Protein AF-A0A134ANZ3-F1 (afdb_monomer_lite)

Foldseek 3Di:
DVVVVVVVVVVVVVVVVVVVLQVQLVVVDDPPPADSVRSSVVSVVVVVVCCVVCVVVVVVVVVVVVVVVVVVVVVVVVVVPDPPDPVVVVPPPDDD

Organism: NCBI:txid157687

Secondary structure (DSSP, 8-state):
-HHHHHHHHHHHHHHHHHHHHHHHHHHH--TTTS-HHHHHHHHHHHHHHHHHHHHHHHHHHHHHHHHHHHHHHHHHHHHHS---STTTTTTSS---

Structure (mmCIF, N/CA/C/O backbone):
data_AF-A0A134ANZ3-F1
#
_entry.id   AF-A0A134ANZ3-F1
#
loop_
_atom_site.group_PDB
_atom_site.id
_atom_site.type_symbol
_atom_site.label_atom_id
_atom_site.label_alt_id
_atom_site.label_comp_id
_atom_site.label_asym_id
_atom_site.label_entity_id
_atom_site.label_seq_id
_atom_site.pdbx_PDB_ins_code
_atom_site.Cartn_x
_atom_site.Cartn_y
_atom_site.Cartn_z
_atom_site.occupancy
_atom_site.B_iso_or_equiv
_atom_site.auth_seq_id
_atom_site.auth_comp_id
_atom_site.auth_asym_id
_atom_site.auth_atom_id
_atom_site.pdbx_PDB_model_num
ATOM 1 N N . GLU A 1 1 ? 16.949 24.027 1.289 1.00 58.81 1 GLU A N 1
ATOM 2 C CA . GLU A 1 1 ? 16.337 23.571 0.022 1.00 58.81 1 GLU A CA 1
ATOM 3 C C . GLU A 1 1 ? 16.222 22.056 -0.064 1.00 58.81 1 GLU A C 1
ATOM 5 O O . GLU A 1 1 ? 15.285 21.577 0.546 1.00 58.81 1 GLU A O 1
ATOM 10 N N . ILE A 1 2 ? 17.156 21.278 -0.631 1.00 55.81 2 ILE A N 1
ATOM 11 C CA . ILE A 1 2 ? 16.940 19.826 -0.890 1.00 55.81 2 ILE A CA 1
ATOM 12 C C . ILE A 1 2 ? 16.497 19.025 0.357 1.00 55.81 2 ILE A C 1
ATOM 14 O O . ILE A 1 2 ? 15.598 18.199 0.284 1.00 55.81 2 ILE A O 1
ATOM 18 N N . ILE A 1 3 ? 17.083 19.280 1.533 1.00 59.69 3 ILE A N 1
ATOM 19 C CA . ILE A 1 3 ? 16.724 18.561 2.776 1.00 59.69 3 ILE A CA 1
ATOM 20 C C . ILE A 1 3 ? 15.360 19.002 3.340 1.00 59.69 3 ILE A C 1
ATOM 22 O O . ILE A 1 3 ? 14.694 18.220 4.015 1.00 59.69 3 ILE A O 1
ATOM 26 N N . GLU A 1 4 ? 14.954 20.251 3.116 1.00 62.78 4 GLU A N 1
ATOM 27 C CA . GLU A 1 4 ? 13.647 20.760 3.558 1.00 62.78 4 GLU A CA 1
ATOM 28 C C . GLU A 1 4 ? 12.539 20.328 2.603 1.00 62.78 4 GLU A C 1
ATOM 30 O O . GLU A 1 4 ? 11.511 19.850 3.067 1.00 62.78 4 GLU A O 1
ATOM 35 N N . GLU A 1 5 ? 12.802 20.377 1.300 1.00 59.75 5 GLU A N 1
ATOM 36 C CA . GLU A 1 5 ? 11.911 19.892 0.246 1.00 59.75 5 GLU A CA 1
ATOM 37 C C . GLU A 1 5 ? 11.641 18.389 0.421 1.00 59.75 5 GLU A C 1
ATOM 39 O O . GLU A 1 5 ? 10.494 17.973 0.530 1.00 59.75 5 GLU A O 1
ATOM 44 N N . MET A 1 6 ? 12.678 17.579 0.676 1.00 64.00 6 MET A N 1
ATOM 45 C CA . MET A 1 6 ? 12.505 16.156 1.007 1.00 64.00 6 MET A CA 1
ATOM 46 C C . MET A 1 6 ? 11.674 15.916 2.282 1.00 64.00 6 MET A C 1
ATOM 48 O O . MET A 1 6 ? 10.997 14.889 2.397 1.00 64.00 6 MET A O 1
ATOM 52 N N . LYS A 1 7 ? 11.728 16.820 3.271 1.00 74.38 7 LYS A N 1
ATOM 53 C CA . LYS A 1 7 ? 10.897 16.723 4.486 1.00 74.38 7 LYS A CA 1
ATOM 54 C C . LYS A 1 7 ? 9.443 17.076 4.194 1.00 74.38 7 LYS A C 1
ATOM 56 O O . LYS A 1 7 ? 8.555 16.461 4.786 1.00 74.38 7 LYS A O 1
ATOM 61 N N . GLU A 1 8 ? 9.211 18.046 3.320 1.00 76.38 8 GLU A N 1
ATOM 62 C CA . GLU A 1 8 ? 7.882 18.465 2.892 1.00 76.38 8 GLU A CA 1
ATOM 63 C C . GLU A 1 8 ? 7.223 17.387 2.024 1.00 76.38 8 GLU A C 1
ATOM 65 O O . GLU A 1 8 ? 6.142 16.922 2.382 1.00 76.38 8 GLU A O 1
ATOM 70 N N . ASP A 1 9 ? 7.944 16.846 1.038 1.00 75.81 9 ASP A N 1
ATOM 71 C CA . ASP A 1 9 ? 7.518 15.706 0.216 1.00 75.81 9 ASP A CA 1
ATOM 72 C C . ASP A 1 9 ? 7.158 14.490 1.076 1.00 75.81 9 ASP A C 1
ATOM 74 O O . ASP A 1 9 ? 6.119 13.851 0.899 1.00 75.81 9 ASP A O 1
ATOM 78 N N . THR A 1 10 ? 7.998 14.173 2.069 1.00 80.19 10 THR A N 1
ATOM 79 C CA . THR A 1 10 ? 7.734 13.060 2.993 1.00 80.19 10 THR A CA 1
ATOM 80 C C . THR A 1 10 ? 6.468 13.311 3.809 1.00 80.19 10 THR A C 1
ATOM 82 O O . THR A 1 10 ? 5.682 12.391 4.048 1.00 80.19 10 THR A O 1
ATOM 85 N N . ARG A 1 11 ? 6.250 14.553 4.251 1.00 82.81 11 ARG A N 1
ATOM 86 C CA . ARG A 1 11 ? 5.074 14.932 5.037 1.00 82.81 11 ARG A CA 1
ATOM 87 C C . ARG A 1 11 ? 3.803 14.890 4.197 1.00 82.81 11 ARG A C 1
ATOM 89 O O . ARG A 1 11 ? 2.778 14.414 4.693 1.00 82.81 11 ARG A O 1
ATOM 96 N N . GLU A 1 12 ? 3.861 15.353 2.954 1.00 89.19 12 GLU A N 1
ATOM 97 C CA . GLU A 1 12 ? 2.743 15.298 2.018 1.00 89.19 12 GLU A CA 1
ATOM 98 C C . GLU A 1 12 ? 2.396 13.845 1.683 1.00 89.19 12 GLU A C 1
ATOM 100 O O . GLU A 1 12 ? 1.257 13.424 1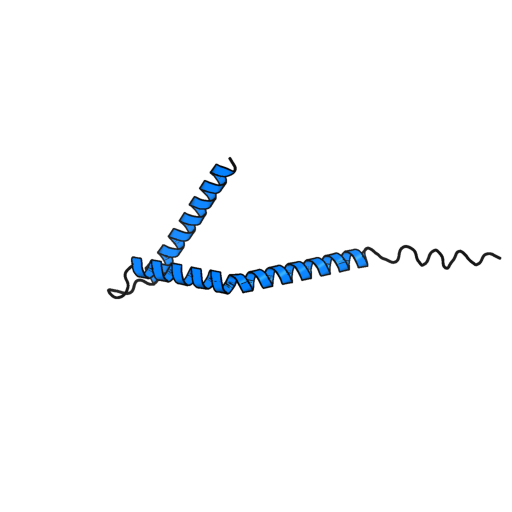.896 1.00 89.19 12 GLU A O 1
ATOM 105 N N . ALA A 1 13 ? 3.388 13.035 1.302 1.00 81.19 13 ALA A N 1
ATOM 106 C CA . ALA A 1 13 ? 3.203 11.614 1.019 1.00 81.19 13 ALA A CA 1
ATOM 107 C C . ALA A 1 13 ? 2.621 10.857 2.224 1.00 81.19 13 ALA A C 1
ATOM 109 O O . ALA A 1 13 ? 1.688 10.060 2.080 1.00 81.19 13 ALA A O 1
ATOM 110 N N . PHE A 1 14 ? 3.117 11.140 3.434 1.00 85.25 14 PHE A N 1
ATOM 111 C CA . PHE A 1 14 ? 2.569 10.563 4.659 1.00 85.25 14 PHE A CA 1
ATOM 112 C C . PHE A 1 14 ? 1.119 10.996 4.903 1.00 85.25 14 PHE A C 1
ATOM 114 O O . PHE A 1 14 ? 0.290 10.161 5.258 1.00 85.25 14 PHE A O 1
ATOM 121 N N . SER A 1 15 ? 0.783 12.266 4.666 1.00 88.56 15 SER A N 1
ATOM 122 C CA . SER A 1 15 ? -0.580 12.785 4.847 1.00 88.56 15 SER A CA 1
ATOM 123 C C . SER A 1 15 ? -1.565 12.156 3.858 1.0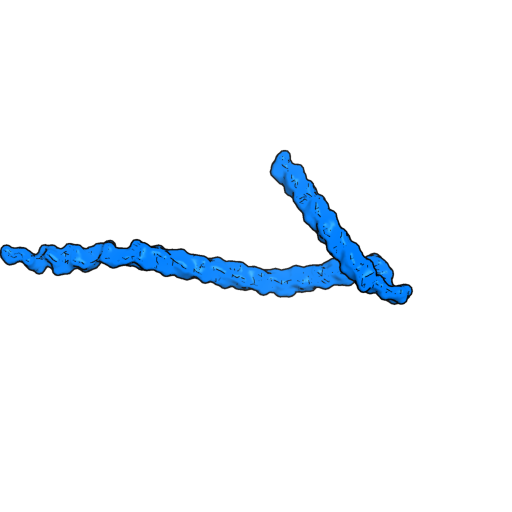0 88.56 15 SER A C 1
ATOM 125 O O . SER A 1 15 ? -2.654 11.734 4.252 1.00 88.56 15 SER A O 1
ATOM 127 N N . VAL A 1 16 ? -1.170 12.013 2.588 1.00 91.62 16 VAL A N 1
ATOM 128 C CA . VAL A 1 16 ? -1.958 11.307 1.566 1.00 91.62 16 VAL A CA 1
ATOM 129 C C . VAL A 1 16 ? -2.192 9.857 1.987 1.00 91.62 16 VAL A C 1
ATOM 131 O O . VAL A 1 16 ? -3.332 9.387 1.974 1.00 91.62 16 VAL A O 1
ATOM 134 N N . PHE A 1 17 ? -1.145 9.161 2.438 1.00 87.56 17 PHE A N 1
ATOM 135 C CA . PHE A 1 17 ? -1.267 7.784 2.911 1.00 87.56 17 PHE A CA 1
ATOM 136 C C . PHE A 1 17 ? -2.175 7.665 4.145 1.00 87.56 17 PHE A C 1
ATOM 138 O O . PHE A 1 17 ? -3.009 6.763 4.217 1.00 87.56 17 PHE A O 1
ATOM 145 N N . GLN A 1 18 ? -2.076 8.589 5.104 1.00 87.25 18 GLN A N 1
ATOM 146 C CA . GLN A 1 18 ? -2.955 8.615 6.274 1.00 87.25 18 GLN A CA 1
ATOM 147 C C . GLN A 1 18 ? -4.426 8.802 5.891 1.00 87.25 18 GLN A C 1
ATOM 149 O O . GLN A 1 18 ? -5.287 8.104 6.437 1.00 87.25 18 GLN A O 1
ATOM 154 N N . ASN A 1 19 ? -4.714 9.710 4.956 1.00 91.62 19 ASN A N 1
ATOM 155 C CA . ASN A 1 19 ? -6.068 9.941 4.454 1.00 91.62 19 ASN A CA 1
ATOM 156 C C . ASN A 1 19 ? -6.614 8.702 3.745 1.00 91.62 19 ASN A C 1
ATOM 158 O O . ASN A 1 19 ? -7.727 8.275 4.047 1.00 91.62 19 ASN A O 1
ATOM 162 N N . PHE A 1 20 ? -5.799 8.070 2.899 1.00 90.62 20 PHE A N 1
ATOM 163 C CA . PHE A 1 20 ? -6.146 6.813 2.248 1.00 90.62 20 PHE A CA 1
ATOM 164 C C . PHE A 1 20 ? -6.497 5.730 3.280 1.00 90.62 20 PHE A C 1
ATOM 166 O O . PHE A 1 20 ? -7.583 5.154 3.251 1.00 90.62 20 PHE A O 1
ATOM 173 N N . VAL A 1 21 ? -5.604 5.466 4.241 1.00 90.56 21 VAL A N 1
ATOM 174 C CA . VAL A 1 21 ? -5.822 4.429 5.263 1.00 90.56 21 VAL A CA 1
ATOM 175 C C . VAL A 1 21 ? -7.097 4.705 6.052 1.00 90.56 21 VAL A C 1
ATOM 177 O O . VAL A 1 21 ? -7.846 3.775 6.348 1.00 90.56 21 VAL A O 1
ATOM 180 N N . ARG A 1 22 ? -7.357 5.973 6.385 1.00 90.81 22 ARG A N 1
ATOM 181 C CA . ARG A 1 22 ? -8.571 6.380 7.090 1.00 90.81 22 ARG A CA 1
ATOM 182 C C . ARG A 1 22 ? -9.827 6.102 6.265 1.00 90.81 22 ARG A C 1
ATOM 184 O O . ARG A 1 22 ? -10.732 5.474 6.802 1.00 90.81 22 ARG A O 1
ATOM 191 N N . GLU A 1 23 ? -9.865 6.517 5.002 1.00 92.75 23 GLU A N 1
ATOM 192 C CA . GLU A 1 23 ? -11.025 6.337 4.121 1.00 92.75 23 GLU A CA 1
ATOM 193 C C . GLU A 1 23 ? -11.417 4.858 3.997 1.00 92.75 23 GLU A C 1
ATOM 195 O O . GLU A 1 23 ? -12.585 4.496 4.131 1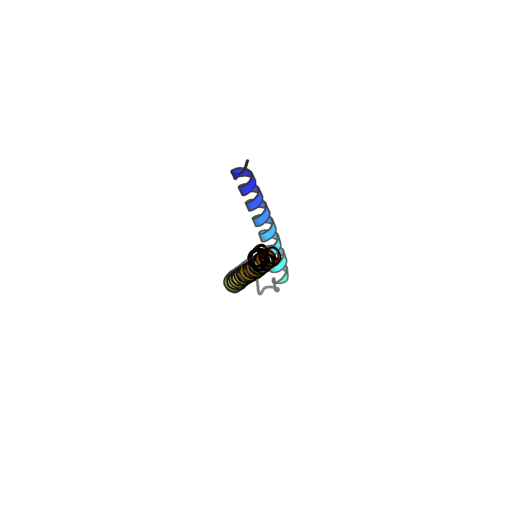.00 92.75 23 GLU A O 1
ATOM 200 N N . TYR A 1 24 ? -10.438 3.977 3.778 1.00 87.50 24 TYR A N 1
ATOM 201 C CA . TYR A 1 24 ? -10.713 2.547 3.644 1.00 87.50 24 TYR A CA 1
ATOM 202 C C . TYR A 1 24 ? -11.015 1.878 4.982 1.00 87.50 24 TYR A C 1
ATOM 204 O O . TYR A 1 24 ? -11.876 1.006 5.036 1.00 87.50 24 TYR A O 1
ATOM 212 N N . ALA A 1 25 ? -10.365 2.300 6.069 1.00 88.88 25 ALA A N 1
ATOM 213 C CA . ALA A 1 25 ? -10.690 1.795 7.398 1.00 88.88 25 ALA A CA 1
ATOM 214 C C . ALA A 1 25 ? -12.129 2.146 7.803 1.00 88.88 25 ALA A C 1
ATOM 216 O O . ALA A 1 25 ? -12.825 1.286 8.327 1.00 88.88 25 ALA A O 1
ATOM 217 N N . GLU A 1 26 ? -12.601 3.362 7.516 1.00 90.25 26 GLU A N 1
ATOM 218 C CA . GLU A 1 26 ? -13.981 3.784 7.801 1.00 90.25 26 GLU A CA 1
ATOM 219 C C . GLU A 1 26 ? -15.015 2.917 7.062 1.00 90.25 26 GLU A C 1
ATOM 221 O O . GLU A 1 26 ? -16.056 2.598 7.631 1.00 90.25 26 GLU A O 1
ATOM 226 N N . LYS A 1 27 ? -14.703 2.443 5.848 1.00 88.81 27 LYS A N 1
ATOM 227 C CA . LYS A 1 27 ? -15.551 1.499 5.091 1.00 88.81 27 LYS A CA 1
ATOM 228 C C . LYS A 1 27 ? -15.574 0.082 5.680 1.00 88.81 27 LYS A C 1
ATOM 230 O O . LYS A 1 27 ? -16.479 -0.684 5.364 1.00 88.81 27 LYS A O 1
ATOM 235 N N . MET A 1 28 ? -14.581 -0.270 6.496 1.00 83.69 28 MET A N 1
ATOM 236 C CA . MET A 1 28 ? -14.423 -1.594 7.114 1.00 83.69 28 MET A CA 1
ATOM 237 C C . MET A 1 28 ? -14.866 -1.626 8.580 1.00 83.69 28 MET A C 1
ATOM 239 O O . MET A 1 28 ? -14.845 -2.688 9.200 1.00 83.69 28 MET A O 1
ATOM 243 N N . VAL A 1 29 ? -15.273 -0.485 9.146 1.00 85.94 29 VAL A N 1
ATOM 244 C CA . VAL A 1 29 ? -15.914 -0.449 10.462 1.00 85.94 29 VAL A CA 1
ATOM 245 C C . VAL A 1 29 ? -17.260 -1.161 10.352 1.00 85.94 29 VAL A C 1
ATOM 247 O O . VAL A 1 29 ? -18.174 -0.698 9.671 1.00 85.94 29 VAL A O 1
ATOM 250 N N . TYR A 1 30 ? -17.390 -2.284 11.051 1.00 76.88 30 TYR A N 1
ATOM 251 C CA . TYR A 1 30 ? -18.642 -3.020 11.180 1.00 76.88 30 TYR A CA 1
ATOM 252 C C . TYR A 1 30 ? -19.162 -2.862 12.606 1.00 76.88 30 TYR A C 1
ATOM 254 O O . TYR A 1 30 ? -18.442 -3.184 13.552 1.00 76.88 30 TYR A O 1
ATOM 262 N N . LYS A 1 31 ? -20.403 -2.357 12.729 1.00 66.75 31 LYS A N 1
ATOM 263 C CA . LYS A 1 31 ? -21.128 -2.086 13.989 1.00 66.75 31 LYS A CA 1
ATOM 264 C C . LYS A 1 31 ? -20.705 -3.029 15.118 1.00 66.75 31 LYS A C 1
ATOM 266 O O . LYS A 1 31 ? -20.945 -4.227 15.016 1.00 66.75 31 LYS A O 1
ATOM 271 N N . ASP A 1 32 ? -20.096 -2.463 16.158 1.00 70.44 32 ASP A N 1
ATOM 272 C CA . ASP A 1 32 ? -19.683 -3.105 17.418 1.00 70.44 32 ASP A CA 1
ATOM 273 C C . ASP A 1 32 ? -18.722 -4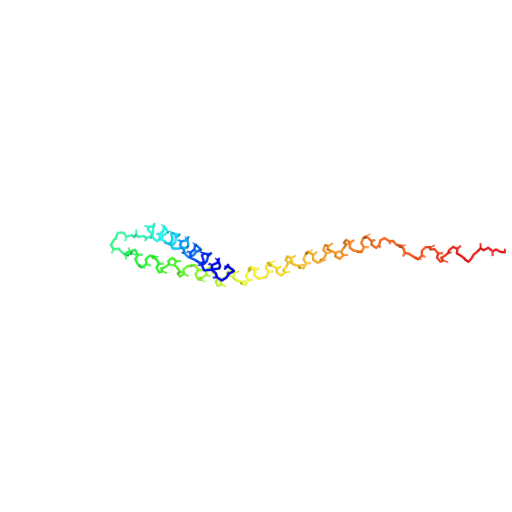.309 17.311 1.00 70.44 32 ASP A C 1
ATOM 275 O O . ASP A 1 32 ? -18.301 -4.840 18.336 1.00 70.44 32 ASP A O 1
ATOM 279 N N . LEU A 1 33 ? -18.337 -4.727 16.100 1.00 86.06 33 LEU A N 1
ATOM 280 C CA . LEU A 1 33 ? -17.471 -5.883 15.846 1.00 86.06 33 LEU A CA 1
ATOM 281 C C . LEU A 1 33 ? -16.028 -5.492 15.537 1.00 86.06 33 LEU A C 1
ATOM 283 O O . LEU A 1 33 ? -15.116 -6.232 15.890 1.00 86.06 33 LEU A O 1
ATOM 287 N N . ILE A 1 34 ? -15.825 -4.368 14.844 1.00 87.31 34 ILE A N 1
ATOM 288 C CA . ILE A 1 34 ? -14.496 -3.866 14.484 1.00 87.31 34 ILE A CA 1
ATOM 289 C C . ILE A 1 34 ? -14.483 -2.358 14.683 1.00 87.31 34 ILE A C 1
ATOM 291 O O . ILE A 1 34 ? -15.257 -1.632 14.051 1.00 87.31 34 ILE A O 1
ATOM 295 N N . ASP A 1 35 ? -13.576 -1.880 15.532 1.00 91.12 35 ASP A N 1
ATOM 296 C CA . ASP A 1 35 ? -13.390 -0.449 15.737 1.00 91.12 35 ASP A CA 1
ATOM 297 C C . ASP A 1 35 ? -12.499 0.184 14.647 1.00 91.12 35 ASP A C 1
ATOM 299 O O . ASP A 1 35 ? -11.790 -0.479 13.882 1.00 91.12 35 ASP A O 1
ATOM 303 N N . LEU A 1 36 ? -12.508 1.517 14.566 1.00 89.88 36 LEU A N 1
ATOM 304 C CA . LEU A 1 36 ? -11.719 2.243 13.567 1.00 89.88 36 LEU A CA 1
ATOM 305 C C . LEU A 1 36 ? -10.205 2.002 13.715 1.00 89.88 36 LEU A C 1
ATOM 307 O O . LEU A 1 36 ? -9.459 2.108 12.740 1.00 89.88 36 LEU A O 1
ATOM 311 N N . LYS A 1 37 ? -9.714 1.714 14.923 1.00 91.38 37 LYS A N 1
ATOM 312 C CA . LYS A 1 37 ? -8.288 1.485 15.182 1.00 91.38 37 LYS A CA 1
ATOM 313 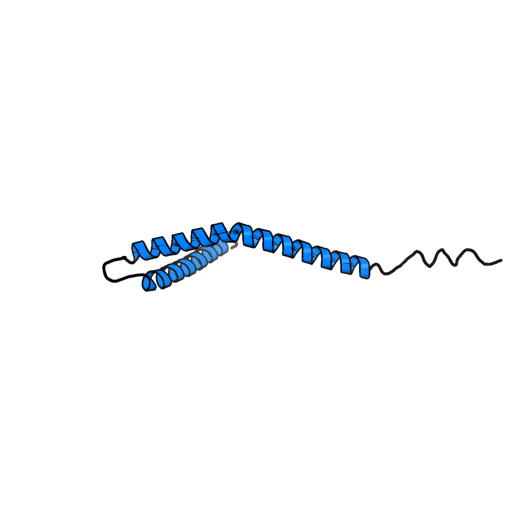C C . LYS A 1 37 ? -7.858 0.120 14.646 1.00 91.38 37 LYS A C 1
ATOM 315 O O . LYS A 1 37 ? -6.794 0.028 14.031 1.00 91.38 37 LYS A O 1
ATOM 320 N N . GLU A 1 38 ? -8.666 -0.909 14.851 1.00 91.56 38 GLU A N 1
ATOM 321 C CA . GLU A 1 38 ? -8.485 -2.250 14.302 1.00 91.56 38 GLU A CA 1
ATOM 322 C C . GLU A 1 38 ? -8.598 -2.238 12.782 1.00 91.56 38 GLU A C 1
ATOM 324 O O . GLU A 1 38 ? -7.684 -2.714 12.108 1.00 91.56 38 GLU A O 1
ATOM 329 N N . ALA A 1 39 ? -9.619 -1.574 12.232 1.00 91.50 39 ALA A N 1
ATOM 330 C CA . ALA A 1 39 ? -9.762 -1.405 10.789 1.00 91.50 39 ALA A CA 1
ATOM 331 C C . ALA A 1 39 ? -8.529 -0.721 10.166 1.00 91.50 39 ALA A C 1
ATOM 333 O O . ALA A 1 39 ? -7.984 -1.204 9.176 1.00 91.50 39 ALA A O 1
ATOM 334 N N . LYS A 1 40 ? -8.000 0.350 10.781 1.00 91.00 40 LYS A N 1
ATOM 335 C CA . LYS A 1 40 ? -6.760 1.008 10.316 1.00 91.00 40 LYS A CA 1
ATOM 336 C C . LYS A 1 40 ? -5.552 0.074 10.340 1.00 91.00 40 LYS A C 1
ATOM 338 O O . LYS A 1 40 ? -4.748 0.099 9.408 1.00 91.00 40 LYS A O 1
ATOM 343 N N . ARG A 1 41 ? -5.400 -0.734 11.394 1.00 92.06 41 ARG A N 1
ATOM 344 C CA . ARG A 1 41 ? -4.300 -1.707 11.506 1.00 92.06 41 ARG A CA 1
ATOM 345 C C . ARG A 1 41 ? -4.374 -2.756 10.402 1.00 92.06 41 ARG A C 1
ATOM 347 O O . ARG A 1 41 ? -3.355 -3.010 9.766 1.00 92.06 41 ARG A O 1
ATOM 354 N N . LEU A 1 42 ? -5.564 -3.300 10.152 1.00 92.94 42 LEU A N 1
ATOM 355 C CA . LEU A 1 42 ? -5.799 -4.280 9.093 1.00 92.94 42 LEU A CA 1
ATOM 356 C C . LEU A 1 42 ? -5.516 -3.690 7.707 1.00 92.94 42 LEU A C 1
ATOM 358 O O . LEU A 1 42 ? -4.802 -4.308 6.922 1.00 92.94 42 LEU A O 1
ATOM 362 N N . THR A 1 43 ? -5.966 -2.461 7.433 1.00 89.25 43 THR A N 1
ATOM 363 C CA . THR A 1 43 ? -5.660 -1.765 6.173 1.00 89.25 43 THR A CA 1
ATOM 364 C C . THR A 1 43 ? -4.150 -1.615 5.965 1.00 89.25 43 THR A C 1
ATOM 366 O O . THR A 1 43 ? -3.638 -1.950 4.901 1.00 89.25 43 THR A O 1
ATOM 369 N N . ILE A 1 44 ? -3.404 -1.166 6.982 1.00 91.12 44 ILE A N 1
ATOM 370 C CA . ILE A 1 44 ? -1.937 -1.041 6.894 1.00 91.12 44 ILE A CA 1
ATOM 371 C C . ILE A 1 44 ? -1.273 -2.406 6.674 1.00 91.12 44 ILE A C 1
ATOM 373 O O . ILE A 1 44 ? -0.311 -2.503 5.911 1.00 91.12 44 ILE A O 1
ATOM 377 N N . GLN A 1 45 ? -1.755 -3.456 7.340 1.00 92.25 45 GLN A N 1
ATOM 378 C CA . GLN A 1 45 ? -1.221 -4.804 7.171 1.00 92.25 45 GLN A CA 1
ATOM 379 C C . GLN A 1 45 ? -1.423 -5.312 5.739 1.00 92.25 45 GLN A C 1
ATOM 381 O O . GLN A 1 45 ? -0.456 -5.762 5.128 1.00 92.25 45 GLN A O 1
ATOM 386 N N . ALA A 1 46 ? -2.618 -5.140 5.171 1.00 87.94 46 ALA A N 1
ATOM 387 C CA . ALA A 1 46 ? -2.888 -5.489 3.779 1.00 87.94 46 ALA A CA 1
ATOM 388 C C . ALA A 1 46 ? -1.940 -4.754 2.809 1.00 87.94 46 ALA A C 1
ATOM 390 O O . ALA A 1 46 ? -1.424 -5.354 1.870 1.00 87.94 46 ALA A O 1
ATOM 391 N N . PHE A 1 47 ? -1.617 -3.479 3.068 1.00 86.12 47 PHE A N 1
ATOM 392 C CA . PHE A 1 47 ? -0.615 -2.754 2.275 1.00 86.12 47 PHE A CA 1
ATOM 393 C C . PHE A 1 47 ? 0.792 -3.326 2.389 1.00 86.12 47 PHE A C 1
ATOM 395 O O . PHE A 1 47 ? 1.493 -3.400 1.382 1.00 86.12 47 PHE A O 1
ATOM 402 N N . LYS A 1 48 ? 1.215 -3.739 3.586 1.00 87.75 48 LYS A N 1
ATOM 403 C CA . LYS A 1 48 ? 2.514 -4.402 3.765 1.00 87.75 48 LYS A CA 1
ATOM 404 C C . LYS A 1 48 ? 2.576 -5.713 2.989 1.00 87.75 48 LYS A C 1
ATOM 406 O O . LYS A 1 48 ? 3.598 -6.010 2.380 1.00 87.75 48 LYS A O 1
ATOM 411 N N . GLU A 1 49 ? 1.485 -6.471 2.982 1.00 88.62 49 GLU A N 1
ATOM 412 C CA . GLU A 1 49 ? 1.375 -7.716 2.222 1.00 88.62 49 GLU A CA 1
ATOM 413 C C . GLU A 1 49 ? 1.422 -7.449 0.711 1.00 88.62 49 GLU A C 1
ATOM 415 O O . GLU A 1 49 ? 2.186 -8.107 0.005 1.00 88.62 49 GLU A O 1
ATOM 420 N N . ILE A 1 50 ? 0.714 -6.427 0.214 1.00 85.12 50 ILE A N 1
ATOM 421 C CA . ILE A 1 50 ? 0.816 -5.981 -1.186 1.00 85.12 50 ILE A CA 1
ATOM 422 C C . ILE A 1 50 ? 2.250 -5.561 -1.515 1.00 85.12 50 ILE A C 1
ATOM 424 O O . ILE A 1 50 ? 2.781 -5.982 -2.537 1.00 85.12 50 ILE A O 1
ATOM 428 N N . GLN A 1 51 ? 2.900 -4.764 -0.665 1.00 83.19 51 GLN A N 1
ATOM 429 C CA . GLN A 1 51 ? 4.276 -4.316 -0.882 1.00 83.19 51 GLN A CA 1
ATOM 430 C C . GLN A 1 51 ? 5.238 -5.504 -0.979 1.00 83.19 51 GLN A C 1
ATOM 432 O O . GLN A 1 51 ? 6.024 -5.575 -1.920 1.00 83.19 51 GLN A O 1
ATOM 437 N N . ALA A 1 52 ? 5.162 -6.440 -0.031 1.00 83.88 52 ALA A N 1
ATOM 438 C CA . ALA A 1 52 ? 6.032 -7.609 0.013 1.00 83.88 52 ALA A CA 1
ATOM 439 C C . ALA A 1 52 ? 5.804 -8.541 -1.188 1.00 83.88 52 ALA A C 1
ATOM 441 O O . ALA A 1 52 ? 6.759 -8.999 -1.811 1.00 83.88 52 ALA A O 1
ATOM 442 N N . THR A 1 53 ? 4.545 -8.791 -1.552 1.00 81.38 53 THR A N 1
ATOM 443 C CA . THR A 1 53 ? 4.203 -9.659 -2.693 1.00 81.38 53 THR A CA 1
ATOM 444 C C . THR A 1 53 ? 4.509 -9.003 -4.038 1.00 81.38 53 THR A C 1
ATOM 446 O O . THR A 1 53 ? 4.961 -9.672 -4.967 1.00 81.38 53 THR A O 1
ATOM 449 N N . SER A 1 54 ? 4.328 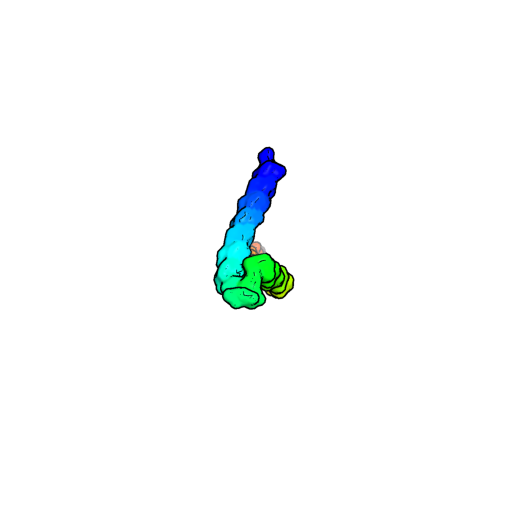-7.687 -4.140 1.00 83.38 54 SER A N 1
ATOM 450 C CA . SER A 1 54 ? 4.556 -6.934 -5.375 1.00 83.38 54 SER A CA 1
ATOM 451 C C . SER A 1 54 ? 6.018 -6.559 -5.587 1.00 83.38 54 SER A C 1
ATOM 453 O O . SER A 1 54 ? 6.383 -6.256 -6.715 1.00 83.38 54 SER A O 1
ATOM 455 N N . GLN A 1 55 ? 6.871 -6.575 -4.557 1.00 81.56 55 GLN A N 1
ATOM 456 C CA . GLN A 1 55 ? 8.290 -6.224 -4.695 1.00 81.56 55 GLN A CA 1
ATOM 457 C C . GLN A 1 55 ? 9.007 -7.116 -5.707 1.00 81.56 55 GLN A C 1
ATOM 459 O O . GLN A 1 55 ? 9.644 -6.597 -6.622 1.00 81.56 55 GLN A O 1
ATOM 464 N N . ASN A 1 56 ? 8.847 -8.435 -5.584 1.00 82.38 56 ASN A N 1
ATOM 465 C CA . ASN A 1 56 ? 9.449 -9.380 -6.523 1.00 82.38 56 ASN A CA 1
ATOM 466 C C . ASN A 1 56 ? 8.858 -9.187 -7.926 1.00 82.38 56 ASN A C 1
ATOM 468 O O . ASN A 1 56 ? 9.598 -8.989 -8.882 1.00 82.38 56 ASN A O 1
ATOM 472 N N . PHE A 1 57 ? 7.527 -9.097 -8.033 1.00 83.00 57 PHE A N 1
ATOM 473 C CA . PHE A 1 57 ? 6.846 -8.883 -9.312 1.00 83.00 57 PHE A CA 1
ATOM 474 C C . PHE A 1 57 ? 7.285 -7.594 -10.030 1.00 83.00 57 PHE A C 1
ATOM 476 O O . PHE A 1 57 ? 7.562 -7.609 -11.228 1.00 83.00 57 PHE A O 1
ATOM 483 N N . ILE A 1 58 ? 7.354 -6.469 -9.313 1.00 84.62 58 ILE A N 1
ATOM 484 C CA . ILE A 1 58 ? 7.757 -5.173 -9.871 1.00 84.62 58 ILE A CA 1
ATOM 485 C C . ILE A 1 58 ? 9.239 -5.198 -10.250 1.00 84.62 58 ILE A C 1
ATOM 487 O O . ILE A 1 58 ? 9.598 -4.671 -11.303 1.00 84.62 58 ILE A O 1
ATOM 491 N N . SER A 1 59 ? 10.095 -5.810 -9.428 1.00 86.69 59 SER A N 1
ATOM 492 C CA . SER A 1 59 ? 11.523 -5.927 -9.727 1.00 86.69 59 SER A CA 1
ATOM 493 C C . SER A 1 59 ? 11.753 -6.737 -11.005 1.00 86.69 59 SER A C 1
ATOM 495 O O . SER A 1 59 ? 12.409 -6.245 -11.926 1.00 86.69 59 SER A O 1
ATOM 497 N N . ASP A 1 60 ? 11.120 -7.907 -11.112 1.00 86.19 60 ASP A N 1
ATOM 498 C CA . ASP A 1 60 ? 11.184 -8.775 -12.293 1.00 86.19 60 ASP A CA 1
ATOM 499 C C . ASP A 1 60 ? 10.643 -8.059 -13.540 1.00 86.19 60 ASP A C 1
ATOM 501 O O . ASP A 1 60 ? 11.225 -8.119 -14.628 1.00 86.19 60 ASP A O 1
ATOM 505 N N . PHE A 1 61 ? 9.539 -7.320 -13.390 1.00 89.12 61 PHE A N 1
ATOM 506 C CA . PHE A 1 61 ? 8.965 -6.517 -14.464 1.00 89.12 61 PHE A CA 1
ATOM 507 C C . PHE A 1 61 ? 9.936 -5.436 -14.961 1.00 89.12 61 PHE A C 1
ATOM 509 O O . PHE A 1 61 ? 10.123 -5.295 -16.173 1.00 89.12 61 PHE A O 1
ATOM 516 N N . ILE A 1 62 ? 10.562 -4.678 -14.053 1.00 93.19 62 ILE A N 1
ATOM 517 C CA . ILE A 1 62 ? 11.515 -3.614 -14.402 1.00 93.19 62 ILE A CA 1
ATOM 518 C C . ILE A 1 62 ? 12.756 -4.199 -15.078 1.00 93.19 62 ILE A C 1
ATOM 520 O O . ILE A 1 62 ? 13.239 -3.626 -16.057 1.00 93.19 62 ILE A O 1
ATOM 524 N N . GLU A 1 63 ? 13.277 -5.323 -14.588 1.00 95.06 63 GLU A N 1
ATOM 525 C CA . GLU A 1 63 ? 14.419 -6.002 -15.204 1.00 95.06 63 GLU A CA 1
ATOM 526 C C . GLU A 1 63 ? 14.092 -6.460 -16.629 1.00 95.06 63 GLU A C 1
ATOM 528 O O . GLU A 1 63 ? 14.809 -6.129 -17.577 1.00 95.06 63 GLU A O 1
ATOM 533 N N . ASN A 1 64 ? 12.950 -7.123 -16.814 1.00 94.31 64 ASN A N 1
ATOM 534 C CA . ASN A 1 64 ? 12.469 -7.513 -18.135 1.00 94.31 64 ASN A CA 1
ATOM 535 C C . ASN A 1 64 ? 12.286 -6.297 -19.061 1.00 94.31 64 ASN A C 1
ATOM 537 O O . ASN A 1 64 ? 12.676 -6.337 -20.229 1.00 94.31 64 ASN A O 1
ATOM 541 N N . LEU A 1 65 ? 11.735 -5.190 -18.552 1.00 94.12 65 LEU A N 1
ATOM 542 C CA . LEU A 1 65 ? 11.583 -3.954 -19.319 1.00 94.12 65 LEU A CA 1
ATOM 543 C C . LEU A 1 65 ? 12.942 -3.387 -19.753 1.00 94.12 65 LEU A C 1
ATOM 545 O O . LEU A 1 65 ? 13.104 -3.046 -20.925 1.00 94.12 65 LEU A O 1
ATOM 549 N N . LYS A 1 66 ? 13.928 -3.331 -18.850 1.00 94.75 66 LYS A N 1
ATOM 550 C CA . LYS A 1 66 ? 15.300 -2.903 -19.170 1.00 94.75 66 LYS A CA 1
ATOM 551 C C . LYS A 1 66 ? 15.917 -3.773 -20.262 1.00 94.75 66 LYS A C 1
ATOM 553 O O . LYS A 1 66 ? 16.485 -3.230 -21.207 1.00 94.75 66 LYS A O 1
ATOM 558 N N . ASN A 1 67 ? 15.749 -5.093 -20.182 1.00 96.12 67 ASN A N 1
ATOM 559 C CA . ASN A 1 67 ? 16.247 -6.019 -21.201 1.00 96.12 67 ASN A CA 1
ATOM 560 C C . ASN A 1 67 ? 15.609 -5.746 -22.570 1.00 96.12 67 ASN A C 1
ATOM 562 O O . ASN A 1 67 ? 16.321 -5.599 -23.560 1.00 96.12 67 ASN A O 1
ATOM 566 N N . LYS A 1 68 ? 14.286 -5.548 -22.627 1.00 94.50 68 LYS A N 1
ATOM 567 C CA . LYS A 1 68 ? 13.590 -5.190 -23.877 1.00 94.50 68 LYS A CA 1
ATOM 568 C C . LYS A 1 68 ? 14.053 -3.854 -24.457 1.00 94.50 68 LYS A C 1
ATOM 570 O O . LYS A 1 68 ? 14.170 -3.720 -25.675 1.00 94.50 68 LYS A O 1
ATOM 575 N N . VAL A 1 69 ? 14.298 -2.862 -23.602 1.00 95.31 69 VAL A N 1
ATOM 576 C CA . VAL A 1 69 ? 14.837 -1.562 -24.021 1.00 95.31 69 VAL A CA 1
ATOM 577 C C . VAL A 1 69 ? 16.248 -1.726 -24.585 1.00 95.31 69 VAL A C 1
ATOM 579 O O . VAL A 1 69 ? 16.527 -1.198 -25.661 1.00 95.31 69 VAL A O 1
ATOM 582 N N . ASN A 1 70 ? 17.112 -2.494 -23.921 1.00 94.38 70 ASN A N 1
ATOM 583 C CA . ASN A 1 70 ? 18.463 -2.774 -24.404 1.00 94.38 70 ASN A CA 1
ATOM 584 C C . ASN A 1 70 ? 18.444 -3.498 -25.752 1.00 94.38 70 ASN A C 1
ATOM 586 O O . ASN A 1 70 ? 19.104 -3.042 -26.682 1.00 94.38 70 ASN A O 1
ATOM 590 N N . ASP A 1 71 ? 17.622 -4.537 -25.910 1.00 94.81 71 ASP A N 1
ATOM 591 C CA . ASP A 1 71 ? 17.452 -5.241 -27.186 1.00 94.81 71 ASP A CA 1
ATOM 592 C C . ASP A 1 71 ? 17.024 -4.295 -28.312 1.00 94.81 71 ASP A C 1
ATOM 594 O O . ASP A 1 71 ? 17.519 -4.378 -29.440 1.00 94.81 71 ASP A O 1
ATOM 598 N N . LEU A 1 72 ? 16.104 -3.372 -28.016 1.00 94.94 72 LEU A N 1
ATOM 599 C CA . LEU A 1 72 ? 15.658 -2.364 -28.971 1.00 94.94 72 LEU A CA 1
ATOM 600 C C . LEU A 1 72 ? 16.798 -1.412 -29.359 1.00 94.94 72 LEU A C 1
ATOM 602 O O . LEU A 1 72 ? 16.959 -1.107 -30.542 1.00 94.94 72 LEU A O 1
ATOM 606 N N . ILE A 1 73 ? 17.597 -0.958 -28.390 1.00 91.75 73 ILE A N 1
ATOM 607 C CA . ILE A 1 73 ? 18.769 -0.105 -28.630 1.00 91.75 73 ILE A CA 1
ATOM 608 C C . ILE A 1 73 ? 19.801 -0.850 -29.480 1.00 91.75 73 ILE A C 1
ATOM 610 O O . ILE A 1 73 ? 20.237 -0.315 -30.498 1.00 91.75 73 ILE A O 1
ATOM 614 N N . THR A 1 74 ? 20.148 -2.090 -29.129 1.00 91.75 74 THR A N 1
ATOM 615 C CA . THR A 1 74 ? 21.107 -2.912 -29.879 1.00 91.75 74 THR A CA 1
ATOM 616 C C . THR A 1 74 ? 20.635 -3.162 -31.306 1.00 91.75 74 THR A C 1
ATOM 618 O O . THR A 1 74 ? 21.418 -3.008 -32.241 1.00 91.75 74 THR A O 1
ATOM 621 N N . LYS A 1 75 ? 19.349 -3.474 -31.515 1.00 89.81 75 LYS A N 1
ATOM 622 C CA . LYS A 1 75 ? 18.772 -3.607 -32.864 1.00 89.81 75 LYS A CA 1
ATOM 623 C C . LYS A 1 75 ? 18.914 -2.322 -33.672 1.00 89.81 75 LYS A C 1
ATOM 625 O O . LYS A 1 75 ? 19.343 -2.394 -34.815 1.00 89.81 75 LYS A O 1
ATOM 630 N N . ARG A 1 76 ? 18.617 -1.160 -33.082 1.00 89.38 76 ARG A N 1
ATOM 631 C CA . ARG A 1 76 ? 18.765 0.147 -33.747 1.00 89.38 76 ARG A CA 1
ATOM 632 C C . ARG A 1 76 ? 20.221 0.498 -34.037 1.00 89.38 76 ARG A C 1
ATOM 634 O O . ARG A 1 76 ? 20.513 1.064 -35.081 1.00 89.38 76 ARG A O 1
ATOM 641 N N . GLN A 1 77 ? 21.147 0.152 -33.146 1.00 79.88 77 GLN A N 1
ATOM 642 C CA . GLN A 1 77 ? 22.581 0.334 -33.376 1.00 79.88 77 GLN A CA 1
ATOM 643 C C . GLN A 1 77 ? 23.097 -0.582 -34.489 1.00 79.88 77 GLN A C 1
ATOM 645 O O . GLN A 1 77 ? 23.887 -0.140 -35.317 1.00 79.88 77 GLN A O 1
ATOM 650 N N . ASN A 1 78 ? 22.633 -1.831 -34.537 1.00 76.44 78 ASN A N 1
ATOM 651 C CA . ASN A 1 78 ? 22.990 -2.784 -35.585 1.00 76.44 78 ASN A CA 1
ATOM 652 C C . ASN A 1 78 ? 22.322 -2.456 -36.929 1.00 76.44 78 ASN A C 1
ATOM 654 O O . ASN A 1 78 ? 22.948 -2.664 -37.958 1.00 76.44 78 ASN A O 1
ATOM 658 N N . SER A 1 79 ? 21.105 -1.899 -36.942 1.00 65.38 79 SER A N 1
ATOM 659 C CA . SER A 1 79 ? 20.453 -1.421 -38.171 1.00 65.38 79 SER A CA 1
ATOM 660 C C . SER A 1 79 ? 21.042 -0.100 -38.667 1.00 65.38 79 SER A C 1
ATOM 662 O O . SER A 1 79 ? 21.148 0.100 -39.868 1.00 65.38 79 SER A O 1
ATOM 664 N N . ASN A 1 80 ? 21.463 0.795 -37.762 1.00 59.78 80 ASN A N 1
ATOM 665 C CA . ASN A 1 80 ? 22.223 2.000 -38.121 1.00 59.78 80 ASN A CA 1
ATOM 666 C C . ASN A 1 80 ? 23.684 1.683 -38.485 1.00 59.78 80 ASN A C 1
ATOM 668 O O . ASN A 1 80 ? 24.354 2.508 -39.100 1.00 59.78 80 ASN A O 1
ATOM 672 N N . ARG A 1 81 ? 24.175 0.486 -38.141 1.00 55.97 81 ARG A N 1
ATOM 673 C CA . ARG A 1 81 ? 25.330 -0.171 -38.767 1.00 55.97 81 ARG A CA 1
ATOM 674 C C . ARG A 1 81 ? 24.889 -0.875 -40.061 1.00 55.97 81 ARG A C 1
ATOM 676 O O . ARG A 1 81 ? 25.146 -2.060 -40.253 1.00 55.97 81 ARG A O 1
ATOM 683 N N . GLU A 1 82 ? 24.233 -0.163 -40.973 1.00 58.34 82 GLU A N 1
ATOM 684 C CA . GLU A 1 82 ? 24.157 -0.634 -42.362 1.00 58.34 82 GLU A CA 1
ATOM 685 C C . GLU A 1 82 ? 25.585 -0.826 -42.928 1.00 58.34 82 GLU A C 1
ATOM 687 O O . GLU A 1 82 ? 26.520 -0.236 -42.379 1.00 58.34 82 GLU A O 1
ATOM 692 N N . PRO A 1 83 ? 25.790 -1.681 -43.956 1.00 52.53 83 PRO A N 1
ATOM 693 C CA . PRO A 1 83 ? 27.033 -2.409 -44.266 1.00 52.53 83 PRO A CA 1
ATOM 694 C C . PRO A 1 83 ? 28.174 -1.518 -44.785 1.00 52.53 83 PRO A C 1
ATOM 696 O O . PRO A 1 83 ? 28.725 -1.695 -45.868 1.00 52.53 83 PRO A O 1
ATOM 699 N N . SER A 1 84 ? 28.593 -0.539 -43.999 1.00 54.78 84 SER A N 1
ATOM 700 C CA . SER A 1 84 ? 29.670 0.366 -44.334 1.00 54.78 84 SER A CA 1
ATOM 701 C C . SER A 1 84 ? 30.999 -0.300 -43.990 1.00 54.78 84 SER A C 1
ATOM 703 O O . SER A 1 84 ? 31.544 -0.063 -42.910 1.00 54.78 84 SER A O 1
ATOM 705 N N . ARG A 1 85 ? 31.499 -1.157 -44.894 1.00 50.47 85 ARG A N 1
ATOM 706 C CA . ARG A 1 85 ? 32.912 -1.162 -45.353 1.00 50.47 85 ARG A CA 1
ATOM 707 C C . ARG A 1 85 ? 33.327 -2.381 -46.181 1.00 50.47 85 ARG A C 1
ATOM 709 O O . ARG A 1 85 ? 34.340 -2.283 -46.863 1.00 50.47 85 ARG A O 1
ATOM 716 N N . THR A 1 86 ? 32.579 -3.482 -46.201 1.00 49.34 86 THR A N 1
ATOM 717 C CA . THR A 1 86 ? 33.019 -4.695 -46.922 1.00 49.34 86 THR A CA 1
ATOM 718 C C . THR A 1 86 ? 32.702 -4.721 -48.421 1.00 49.34 86 THR A C 1
ATOM 720 O O . THR A 1 86 ? 33.236 -5.573 -49.123 1.00 49.34 86 THR A O 1
ATOM 723 N N . GLU A 1 87 ? 31.917 -3.782 -48.962 1.00 47.12 87 GLU A N 1
ATOM 724 C CA . GLU A 1 87 ? 31.710 -3.690 -50.422 1.00 47.12 87 GLU A CA 1
ATOM 725 C C . GLU A 1 87 ? 32.777 -2.864 -51.158 1.00 47.12 87 GLU A C 1
ATOM 727 O O . GLU A 1 87 ? 32.949 -3.016 -52.370 1.00 47.12 87 GLU A O 1
ATOM 732 N N . THR A 1 88 ? 33.547 -2.023 -50.460 1.00 47.72 88 THR A N 1
ATOM 733 C CA . THR A 1 88 ? 34.520 -1.136 -51.120 1.00 47.72 88 THR A CA 1
ATOM 734 C C . THR A 1 88 ? 35.888 -1.787 -51.350 1.00 47.72 88 THR A C 1
ATOM 736 O O . THR A 1 88 ? 36.658 -1.297 -52.176 1.00 47.72 88 THR A O 1
ATOM 739 N N . GLU A 1 89 ? 36.191 -2.914 -50.695 1.00 50.22 89 GLU A N 1
ATOM 740 C CA . GLU A 1 89 ? 37.434 -3.668 -50.933 1.00 50.22 89 GLU A CA 1
ATOM 741 C C . GLU A 1 89 ? 37.298 -4.717 -52.050 1.00 50.22 89 GLU A C 1
ATOM 743 O O . GLU A 1 89 ? 38.257 -4.958 -52.782 1.00 50.22 89 GLU A O 1
ATOM 748 N N . ALA A 1 90 ? 36.095 -5.249 -52.301 1.00 50.84 90 ALA A N 1
ATOM 749 C CA . ALA A 1 90 ? 35.864 -6.234 -53.365 1.00 50.84 90 ALA A CA 1
ATOM 750 C C . ALA A 1 90 ? 35.964 -5.655 -54.796 1.00 50.84 90 ALA A C 1
ATOM 752 O O . ALA A 1 90 ? 36.085 -6.406 -55.763 1.00 50.84 90 ALA A O 1
ATOM 753 N N . ARG A 1 91 ? 35.937 -4.323 -54.957 1.00 52.41 91 ARG A N 1
ATOM 754 C CA . ARG A 1 91 ? 36.018 -3.642 -56.267 1.00 52.41 91 ARG A CA 1
ATOM 755 C C . ARG A 1 91 ? 37.353 -2.944 -56.552 1.00 52.41 91 ARG A C 1
ATOM 757 O O . ARG A 1 91 ? 37.474 -2.308 -57.594 1.00 52.41 91 ARG A O 1
ATOM 764 N N . LYS A 1 92 ? 38.367 -3.070 -55.684 1.00 50.56 92 LYS A N 1
ATOM 765 C CA . LYS A 1 92 ? 39.704 -2.473 -55.911 1.00 50.56 92 LYS A CA 1
ATOM 766 C C . LYS A 1 92 ? 40.754 -3.425 -56.495 1.00 50.56 92 LYS A C 1
ATOM 768 O O . LYS A 1 92 ? 41.883 -3.008 -56.723 1.00 50.56 92 LYS A O 1
ATOM 773 N N . GLY A 1 93 ? 40.383 -4.668 -56.799 1.00 54.41 93 GLY A N 1
ATOM 774 C CA . GLY A 1 93 ? 41.257 -5.664 -57.425 1.00 54.41 93 GLY A CA 1
ATOM 775 C C . GLY A 1 93 ? 40.777 -6.093 -58.809 1.00 54.41 93 GLY A C 1
ATOM 776 O O . GLY A 1 93 ? 40.545 -7.277 -59.013 1.00 54.41 93 GLY A O 1
ATOM 777 N N . LYS A 1 94 ? 40.547 -5.157 -59.740 1.00 51.59 94 LYS A N 1
ATOM 778 C CA . LYS A 1 94 ? 40.351 -5.462 -61.173 1.00 51.59 94 LYS A CA 1
ATOM 779 C C . LYS A 1 94 ? 40.464 -4.197 -62.034 1.00 51.59 94 LYS A C 1
ATOM 781 O O . LYS A 1 94 ? 39.516 -3.793 -62.696 1.00 51.59 94 LYS A O 1
ATOM 786 N N . THR A 1 95 ? 41.650 -3.600 -62.060 1.00 47.25 95 THR A N 1
ATOM 787 C CA . THR A 1 95 ? 42.067 -2.824 -63.234 1.00 47.25 95 THR A CA 1
ATOM 788 C C . THR A 1 95 ? 43.378 -3.423 -63.708 1.00 47.25 95 THR A C 1
ATOM 790 O O . THR A 1 95 ? 44.322 -3.559 -62.934 1.00 47.25 95 THR A O 1
ATOM 793 N N . ARG A 1 96 ? 43.304 -3.923 -64.936 1.00 49.50 96 ARG A N 1
ATOM 794 C CA . ARG A 1 96 ? 44.306 -4.667 -65.689 1.00 49.50 96 ARG A CA 1
ATOM 795 C C . ARG A 1 96 ? 45.435 -3.755 -66.149 1.00 49.50 96 ARG A C 1
ATOM 797 O O . ARG A 1 96 ? 45.128 -2.571 -66.409 1.00 49.50 96 ARG A O 1
#

Sequence (96 aa):
EIIEEMKEDTREAFSVFQNFVREYAEKMVYKDLIDLKEAKRLTIQAFKEIQATSQNFISDFIENLKNKVNDLITKRQNSNREPSRTETEARKGKTR

Radius of gyration: 29.03 Å; chains: 1; bounding box: 65×33×83 Å

pLDDT: mean 79.2, std 15.41, range [47.12, 96.12]